Protein AF-A0A815EN61-F1 (afdb_monomer_lite)

Organism: NCBI:txid392033

Foldseek 3Di:
DDDPDDDDPVVVVVVVVVVVVVVVVVVVVVVVVVVVVVVVVVVVVVVVVVVVVVVPPPPPPDPVNVVVVVVLVCLLCVDCPDPLVVLVVLLVVLVVVLVVLVVVLVVLVVQLVVCVVVVPVVSNVVSVVVNVVSVVVNVVSVVSNVVSVVVSVVSSVVSSVVVVVVVVVVVVVVVVVVD

Sequence (179 aa):
MAGMSKLPAVYRHGFMLASSMALSYWVTVKWLRERSKQLLAKDINSSIKSHLTKQDQNVAVDKKFFRKLIVLLKILIPRVFCGESLFLVLVAISLVARTYADVWMIHTTTSVESAIIGRSSILFKECLGRFAYAMPLLAFVNNALKYT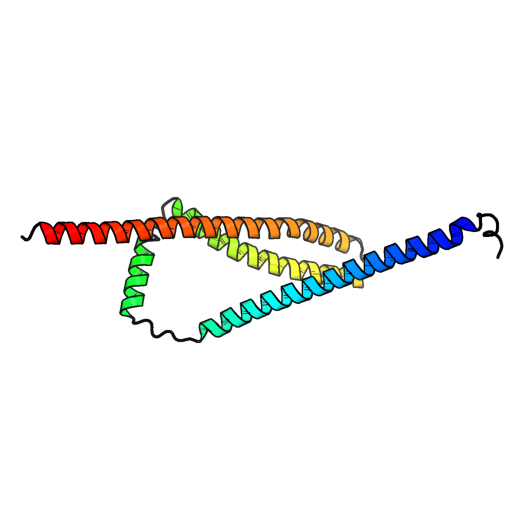VDELKLRFRKRLSLHLYDQYLKYERTADGSA

Radius of gyration: 29.69 Å; chains: 1; bounding box: 72×49×89 Å

Secondary structure (DSSP, 8-state):
--S---S-TTHHHHHHHHHHHHHHHHHHHHHHHHHHHHHHHHHHHHHHHHHHHHTT------HHHHHHHHHHHHHHS--TTSTHHHHHHHHHHHHHHHHHHHHHHHHHHHHHHHHHHTT-HHHHHHHHHHHHHHHHHHHHHHHHHHHHHHHHHHHHHHHHHHHHHHHHHHHHHHHTT--

InterPro domains:
  IPR011527 ABC transporter type 1, transmembrane domain [PF06472] (72-170)
  IPR050835 ATP-binding cassette sub-family D [PTHR11384] (34-170)

Structure (mmCIF, N/CA/C/O backbone):
data_AF-A0A815EN61-F1
#
_entry.id   AF-A0A815EN61-F1
#
loop_
_atom_site.group_PDB
_atom_site.id
_atom_site.type_symbol
_atom_site.label_atom_id
_atom_site.label_alt_id
_atom_site.label_comp_id
_atom_site.label_asym_id
_atom_site.label_entity_id
_atom_site.label_seq_id
_atom_site.pdbx_PDB_ins_code
_atom_site.Cartn_x
_atom_site.Cartn_y
_atom_site.Cartn_z
_atom_site.occupancy
_atom_site.B_iso_or_equiv
_atom_site.auth_seq_id
_atom_site.auth_comp_id
_atom_site.auth_asym_id
_atom_site.auth_atom_id
_atom_site.pdbx_PDB_model_num
ATOM 1 N N . MET A 1 1 ? 41.171 18.540 -44.893 1.00 45.03 1 MET A N 1
ATOM 2 C CA . MET A 1 1 ? 41.325 19.792 -44.120 1.00 45.03 1 MET A CA 1
ATOM 3 C C . MET A 1 1 ? 41.015 20.985 -45.021 1.00 45.03 1 MET A C 1
ATOM 5 O O . MET A 1 1 ? 41.930 21.536 -45.605 1.00 45.03 1 MET A O 1
ATOM 9 N N . ALA A 1 2 ? 39.747 21.354 -45.200 1.00 48.19 2 ALA A N 1
ATOM 10 C CA . ALA A 1 2 ? 39.353 22.621 -45.828 1.00 48.19 2 ALA A CA 1
ATOM 11 C C . ALA A 1 2 ? 37.837 22.762 -45.662 1.00 48.19 2 ALA A C 1
ATOM 13 O O . ALA A 1 2 ? 37.097 21.930 -46.172 1.00 48.19 2 ALA A O 1
ATOM 14 N N . GLY A 1 3 ? 37.376 23.752 -44.899 1.00 44.44 3 GLY A N 1
ATOM 15 C CA . GLY A 1 3 ? 35.937 24.008 -44.755 1.00 44.44 3 GLY A CA 1
ATOM 16 C C . GLY A 1 3 ? 35.512 24.736 -43.480 1.00 44.44 3 GLY A C 1
ATOM 17 O O . GLY A 1 3 ? 34.403 25.247 -43.428 1.00 44.44 3 GLY A O 1
ATOM 18 N N . MET A 1 4 ? 36.377 24.851 -42.466 1.00 50.03 4 MET A N 1
ATOM 19 C CA . MET A 1 4 ? 36.073 25.559 -41.206 1.00 50.03 4 MET A CA 1
ATOM 20 C C . MET A 1 4 ? 36.882 26.856 -41.055 1.00 50.03 4 MET A C 1
ATOM 22 O O . MET A 1 4 ? 37.478 27.096 -40.011 1.00 50.03 4 MET A O 1
ATOM 26 N N . SER A 1 5 ? 36.952 27.693 -42.094 1.00 48.28 5 SER A N 1
ATOM 27 C CA . SER A 1 5 ? 37.710 28.959 -42.038 1.00 48.28 5 SER A CA 1
ATOM 28 C C . SER A 1 5 ? 36.877 30.227 -42.232 1.00 48.28 5 SER A C 1
ATOM 30 O O . SER A 1 5 ? 3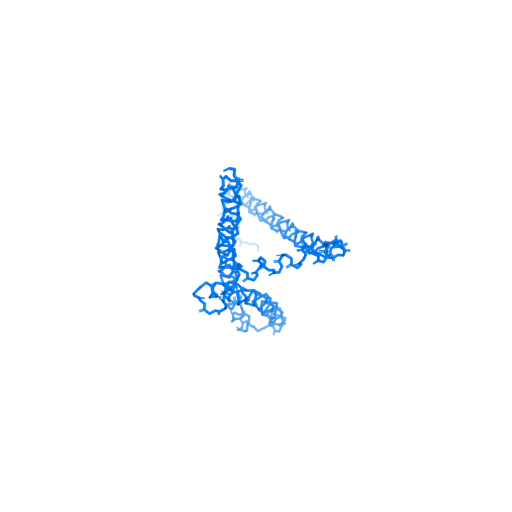7.446 31.313 -42.297 1.00 48.28 5 SER A O 1
ATOM 32 N N . LYS A 1 6 ? 35.541 30.143 -42.260 1.00 52.28 6 LYS A N 1
ATOM 33 C CA . LYS A 1 6 ? 34.682 31.340 -42.303 1.00 52.28 6 LYS A CA 1
ATOM 34 C C . LYS A 1 6 ? 33.509 31.259 -41.335 1.00 52.28 6 LYS A C 1
ATOM 36 O O . LYS A 1 6 ? 32.363 31.181 -41.750 1.00 52.28 6 LYS A O 1
ATOM 41 N N . LEU A 1 7 ? 33.809 31.308 -40.041 1.00 56.31 7 LEU A N 1
ATOM 42 C CA . LEU A 1 7 ? 32.847 31.659 -38.993 1.00 56.31 7 LEU A CA 1
ATOM 43 C C . LEU A 1 7 ? 33.545 32.631 -38.021 1.00 56.31 7 LEU A C 1
ATOM 45 O O . LEU A 1 7 ? 34.699 32.385 -37.660 1.00 56.31 7 LEU A O 1
ATOM 49 N N . PRO A 1 8 ? 32.900 33.752 -37.644 1.00 48.62 8 PRO A N 1
ATOM 50 C CA . PRO A 1 8 ? 33.525 34.821 -36.868 1.00 48.62 8 PRO A CA 1
ATOM 51 C C . PRO A 1 8 ? 34.037 34.303 -35.517 1.00 48.62 8 PRO A C 1
ATOM 53 O O . PRO A 1 8 ? 33.358 33.533 -34.834 1.00 48.62 8 PRO A O 1
ATOM 56 N N . ALA A 1 9 ? 35.232 34.757 -35.118 1.00 54.62 9 ALA A N 1
ATOM 57 C CA . ALA A 1 9 ? 35.972 34.304 -33.930 1.00 54.62 9 ALA A CA 1
ATOM 58 C C . ALA A 1 9 ? 35.182 34.385 -32.604 1.00 54.62 9 ALA A C 1
ATOM 60 O O . ALA A 1 9 ? 35.518 33.705 -31.637 1.00 54.62 9 ALA A O 1
ATOM 61 N N . VAL A 1 10 ? 34.091 35.150 -32.582 1.00 53.22 10 VAL A N 1
ATOM 62 C CA . VAL A 1 10 ? 33.192 35.343 -31.437 1.00 53.22 10 VAL A CA 1
ATOM 63 C C . VAL A 1 10 ? 32.378 34.077 -31.098 1.00 53.22 10 VAL A C 1
ATOM 65 O O . VAL A 1 10 ? 32.085 33.834 -29.929 1.00 53.22 10 VAL A O 1
ATOM 68 N N . TYR A 1 11 ? 32.074 33.201 -32.067 1.00 54.12 11 TYR A N 1
ATOM 69 C CA . TYR A 1 11 ? 31.228 32.010 -31.835 1.00 54.12 11 TYR A CA 1
ATOM 70 C C . TYR A 1 11 ? 31.997 30.777 -31.311 1.00 54.12 11 TYR A C 1
ATOM 72 O O . TYR A 1 11 ? 31.395 29.830 -30.801 1.00 54.12 11 TYR A O 1
ATOM 80 N N . ARG A 1 12 ? 33.339 30.785 -31.382 1.00 51.38 12 ARG A N 1
ATOM 81 C CA . ARG A 1 12 ? 34.198 29.677 -30.909 1.00 51.38 12 ARG A CA 1
ATOM 82 C C . ARG A 1 12 ? 34.185 29.518 -29.384 1.00 51.38 12 ARG A C 1
ATOM 84 O O . ARG A 1 12 ? 34.190 28.392 -28.899 1.00 51.38 12 ARG A O 1
ATOM 91 N N . HIS A 1 13 ? 34.113 30.620 -28.636 1.00 49.31 13 HIS A N 1
ATOM 92 C CA . HIS A 1 13 ? 33.991 30.584 -27.173 1.00 49.31 13 HIS A CA 1
ATOM 93 C C . HIS A 1 13 ? 32.542 30.347 -26.710 1.00 49.31 13 HIS A C 1
ATOM 95 O O . HIS A 1 13 ? 32.329 29.686 -25.696 1.00 49.31 13 HIS A O 1
ATOM 101 N N . GLY A 1 14 ? 31.546 30.796 -27.486 1.00 54.84 14 GLY A N 1
ATOM 102 C CA . GLY A 1 14 ? 30.124 30.548 -27.211 1.00 54.84 14 GLY A CA 1
ATOM 103 C C . GLY A 1 14 ? 29.735 29.067 -27.290 1.00 54.84 14 GLY A C 1
ATOM 104 O O . GLY A 1 14 ? 29.026 28.573 -26.416 1.00 54.84 14 GLY A O 1
ATOM 105 N N . PHE A 1 15 ? 30.264 28.324 -28.272 1.00 57.50 15 PHE A N 1
ATOM 106 C CA . PHE A 1 15 ? 30.034 26.877 -28.393 1.00 57.50 15 PHE A CA 1
ATOM 107 C C . PHE A 1 15 ? 30.645 26.083 -27.221 1.00 57.50 15 PHE A C 1
ATOM 109 O O . PHE A 1 15 ? 30.017 25.166 -26.693 1.00 57.50 15 PHE A O 1
ATOM 116 N N . MET A 1 16 ? 31.837 26.477 -26.754 1.00 59.34 16 MET A N 1
ATOM 117 C CA . MET A 1 16 ? 32.485 25.854 -25.592 1.00 59.34 16 MET A CA 1
ATOM 118 C C . MET A 1 16 ? 31.704 26.101 -24.295 1.00 59.34 16 MET A C 1
ATOM 120 O O . MET A 1 16 ? 31.486 25.164 -23.526 1.00 59.34 16 MET A O 1
ATOM 124 N N . LEU A 1 17 ? 31.204 27.320 -24.079 1.00 63.22 17 LEU A N 1
ATOM 125 C CA . LEU A 1 17 ? 30.386 27.649 -22.907 1.00 63.22 17 LEU A CA 1
ATOM 126 C C . LEU A 1 17 ? 29.036 26.916 -22.923 1.00 63.22 17 LEU A C 1
ATOM 128 O O . LEU A 1 17 ? 28.674 26.293 -21.926 1.00 63.22 17 LEU A O 1
ATOM 132 N N . ALA A 1 18 ? 28.339 26.890 -24.062 1.00 68.25 18 ALA A N 1
ATOM 133 C CA . ALA A 1 18 ? 27.068 26.175 -24.200 1.00 68.25 18 ALA A CA 1
ATOM 134 C C . ALA A 1 18 ? 27.219 24.654 -23.989 1.00 68.25 18 ALA A C 1
ATOM 136 O O . ALA A 1 18 ? 26.398 24.040 -23.305 1.00 68.25 18 ALA A O 1
ATOM 137 N N . SER A 1 19 ? 28.295 24.044 -24.503 1.00 70.25 19 SER A N 1
ATOM 138 C CA . SER A 1 19 ? 28.580 22.618 -24.272 1.00 70.25 19 SER A CA 1
ATOM 139 C C . SER A 1 19 ? 28.901 22.300 -22.803 1.00 70.25 19 SER A C 1
ATOM 141 O O . SER A 1 19 ? 28.465 21.273 -22.285 1.00 70.25 19 SER A O 1
ATOM 143 N N . SER A 1 20 ? 29.592 23.206 -22.103 1.00 73.25 20 SER A N 1
ATOM 144 C CA . SER A 1 20 ? 29.923 23.066 -20.680 1.00 73.25 20 SER A CA 1
ATOM 145 C C . SER A 1 20 ? 28.679 23.196 -19.793 1.00 73.25 20 SER A C 1
ATOM 147 O O . SER A 1 20 ? 28.485 22.418 -18.854 1.00 73.25 20 SER A O 1
ATOM 149 N N . MET A 1 21 ? 27.769 24.113 -20.133 1.00 76.12 21 MET A N 1
ATOM 150 C CA . MET A 1 21 ? 26.468 24.250 -19.467 1.00 76.12 21 MET A CA 1
ATOM 151 C C . MET A 1 21 ? 25.580 23.017 -19.688 1.00 76.12 21 MET A C 1
ATOM 153 O O . MET A 1 21 ? 24.951 22.538 -18.749 1.00 76.12 21 MET A O 1
ATOM 157 N N . ALA A 1 22 ? 25.573 22.439 -20.892 1.00 80.94 22 ALA A N 1
ATOM 158 C CA . ALA A 1 22 ? 24.816 21.220 -21.176 1.00 80.94 22 ALA A CA 1
ATOM 159 C C . ALA A 1 22 ? 25.380 19.990 -20.444 1.00 80.94 22 ALA A C 1
ATOM 161 O O . ALA A 1 22 ? 24.614 19.194 -19.902 1.00 80.94 22 ALA A O 1
ATOM 162 N N . LEU A 1 23 ? 26.709 19.843 -20.380 1.00 79.25 23 LEU A N 1
ATOM 163 C CA . LEU A 1 23 ? 27.358 18.745 -19.660 1.00 79.25 23 LEU A CA 1
ATOM 164 C C . LEU A 1 23 ? 27.211 18.886 -18.146 1.00 79.25 23 LEU A C 1
ATOM 166 O O . LEU A 1 23 ? 26.915 17.898 -17.485 1.00 79.25 23 LEU A O 1
ATOM 170 N N . SER A 1 24 ? 27.352 20.087 -17.585 1.00 77.38 24 SER A N 1
ATOM 171 C CA . SER A 1 24 ? 27.115 20.316 -16.152 1.00 77.38 24 SER A CA 1
ATOM 172 C C . SER A 1 24 ? 25.644 20.123 -15.782 1.00 77.38 24 SER A C 1
ATOM 174 O O . SER A 1 24 ? 25.354 19.493 -14.766 1.00 77.38 24 SER A O 1
ATOM 176 N N . TYR A 1 25 ? 24.704 20.549 -16.629 1.00 82.19 25 TYR A N 1
ATOM 177 C CA . TYR A 1 25 ? 23.284 20.239 -16.460 1.00 82.19 25 TYR A CA 1
ATOM 178 C C . TYR A 1 25 ? 23.018 18.727 -16.546 1.00 82.19 25 TYR A C 1
ATOM 180 O O . TYR A 1 25 ? 22.343 18.163 -15.690 1.00 82.19 25 TYR A O 1
ATOM 188 N N . TRP A 1 26 ? 23.610 18.027 -17.517 1.00 84.12 26 TRP A N 1
ATOM 189 C CA . TRP A 1 26 ? 23.459 16.578 -17.654 1.00 84.12 26 TRP A CA 1
ATOM 190 C C . TRP A 1 26 ? 24.079 15.814 -16.480 1.00 84.12 26 TRP A C 1
ATOM 192 O O . TRP A 1 26 ? 23.450 14.905 -15.948 1.00 84.12 26 TRP A O 1
ATOM 202 N N . VAL A 1 27 ? 25.273 16.204 -16.025 1.00 83.25 27 VAL A N 1
ATOM 203 C CA . VAL A 1 27 ? 25.970 15.601 -14.878 1.00 83.25 27 VAL A CA 1
ATOM 204 C C . VAL A 1 27 ? 25.214 15.861 -13.582 1.00 83.25 27 VAL A C 1
ATOM 206 O O . VAL A 1 27 ? 25.020 14.926 -12.812 1.00 83.25 27 VAL A O 1
ATOM 209 N N . THR A 1 28 ? 24.737 17.085 -13.345 1.00 78.81 28 THR A N 1
ATOM 210 C CA . THR A 1 28 ? 23.952 17.399 -12.141 1.00 78.81 28 THR A CA 1
ATOM 211 C C . THR A 1 28 ? 22.629 16.641 -12.143 1.00 78.81 28 THR A C 1
ATOM 213 O O . THR A 1 28 ? 22.324 15.967 -11.164 1.00 78.81 28 THR A O 1
ATOM 216 N N . VAL A 1 29 ? 21.888 16.624 -13.255 1.00 81.38 29 VAL A N 1
ATOM 217 C CA . VAL A 1 29 ? 20.635 15.857 -13.377 1.00 81.38 29 VAL A CA 1
ATOM 218 C C . VAL A 1 29 ? 20.873 14.350 -13.247 1.00 81.38 29 VAL A C 1
ATOM 220 O O . VAL A 1 29 ? 20.082 13.659 -12.600 1.00 81.38 29 VAL A O 1
ATOM 223 N N . LYS A 1 30 ? 21.956 13.822 -13.826 1.00 81.44 30 LYS A N 1
ATOM 224 C CA . LYS A 1 30 ? 22.310 12.399 -13.745 1.00 81.44 30 LYS A CA 1
ATOM 225 C C . LYS A 1 30 ? 22.701 12.005 -12.321 1.00 81.44 30 LYS A C 1
ATOM 227 O O . LYS A 1 30 ? 22.148 11.049 -11.787 1.00 81.44 30 LYS A O 1
ATOM 232 N N . TRP A 1 31 ? 23.548 12.801 -11.672 1.00 77.12 31 TRP A N 1
ATOM 233 C CA . TRP A 1 31 ? 23.963 12.598 -10.285 1.00 77.12 31 TRP A CA 1
ATOM 234 C C . TRP A 1 31 ? 22.789 12.720 -9.303 1.00 77.12 31 TRP A C 1
ATOM 236 O O . TRP A 1 31 ? 22.651 11.884 -8.408 1.00 77.12 31 TRP A O 1
ATOM 246 N N . LEU A 1 32 ? 21.887 13.690 -9.503 1.00 79.25 32 LEU A N 1
ATOM 247 C CA . LEU A 1 32 ? 20.651 13.808 -8.722 1.00 79.25 32 LEU A CA 1
ATOM 248 C C . LEU A 1 32 ? 19.752 12.578 -8.904 1.00 79.25 32 LEU A C 1
ATOM 250 O O . LEU A 1 32 ? 19.233 12.051 -7.921 1.00 79.25 32 LEU A O 1
ATOM 254 N N . ARG A 1 33 ? 19.605 12.074 -10.134 1.00 76.62 33 ARG A N 1
ATOM 255 C CA . ARG A 1 33 ? 18.770 10.899 -10.427 1.00 76.62 33 ARG A CA 1
ATOM 256 C C . ARG A 1 33 ? 19.347 9.614 -9.824 1.00 76.62 33 ARG A C 1
ATOM 258 O O . ARG A 1 33 ? 18.590 8.826 -9.257 1.00 76.62 33 ARG A O 1
ATOM 265 N N . GLU A 1 34 ? 20.664 9.416 -9.903 1.00 76.56 34 GLU A N 1
ATOM 266 C CA . GLU A 1 34 ? 21.366 8.298 -9.253 1.00 76.56 34 GLU A CA 1
ATOM 267 C C . GLU A 1 34 ? 21.188 8.352 -7.727 1.00 76.56 34 GLU A C 1
ATOM 269 O O . GLU A 1 34 ? 20.858 7.345 -7.096 1.00 76.56 34 GLU A O 1
ATOM 274 N N . ARG A 1 35 ? 21.330 9.543 -7.131 1.00 75.31 35 ARG A N 1
ATOM 275 C CA . ARG A 1 35 ? 21.183 9.748 -5.686 1.00 75.31 35 ARG A CA 1
ATOM 276 C C . ARG A 1 35 ? 19.747 9.505 -5.213 1.00 75.31 35 ARG A C 1
ATOM 278 O O . ARG A 1 35 ? 19.560 8.837 -4.199 1.00 75.31 35 ARG A O 1
ATOM 285 N N . SER A 1 36 ? 18.735 9.948 -5.963 1.00 74.00 36 SER A N 1
ATOM 286 C CA . SER A 1 36 ? 17.324 9.659 -5.662 1.00 74.00 36 SER A CA 1
ATOM 287 C C . SER A 1 36 ? 17.001 8.166 -5.724 1.00 74.00 36 SER A C 1
ATOM 289 O O . SER A 1 36 ? 16.284 7.676 -4.855 1.00 74.00 36 SER A O 1
ATOM 291 N N . LYS A 1 37 ? 17.552 7.419 -6.693 1.00 77.44 37 LYS A N 1
ATOM 292 C CA . LYS A 1 37 ? 17.369 5.957 -6.767 1.00 77.44 37 LYS A CA 1
ATOM 293 C C . LYS A 1 37 ? 17.967 5.243 -5.558 1.00 77.44 37 LYS A C 1
ATOM 295 O O . LYS A 1 37 ? 17.333 4.344 -5.013 1.00 77.44 37 LYS A O 1
ATOM 300 N N . GLN A 1 38 ? 19.154 5.659 -5.116 1.00 79.12 38 GLN A N 1
ATOM 301 C CA . GLN A 1 38 ? 19.780 5.088 -3.922 1.00 79.12 38 GLN A CA 1
ATOM 302 C C . GLN A 1 38 ? 18.983 5.394 -2.649 1.00 79.12 38 GLN A C 1
ATOM 304 O O . GLN A 1 38 ? 18.847 4.518 -1.800 1.00 79.12 38 GLN A O 1
ATOM 309 N N . LEU A 1 39 ? 18.417 6.599 -2.531 1.00 79.25 39 LEU A N 1
ATOM 310 C CA . LEU A 1 39 ? 17.556 6.972 -1.405 1.00 79.25 39 LEU A CA 1
ATOM 311 C C . LEU A 1 39 ? 16.255 6.156 -1.390 1.00 79.25 39 LEU A C 1
ATOM 313 O O . LEU A 1 39 ? 15.924 5.582 -0.358 1.00 79.25 39 LEU A O 1
ATOM 317 N N . LEU A 1 40 ? 15.589 6.004 -2.540 1.00 78.81 40 LEU A N 1
ATOM 318 C CA . LEU A 1 40 ? 14.392 5.165 -2.686 1.00 78.81 40 LEU A CA 1
ATOM 319 C C . LEU A 1 40 ? 14.671 3.696 -2.343 1.00 78.81 40 LEU A C 1
ATOM 321 O O . LEU A 1 40 ? 13.911 3.074 -1.606 1.00 78.81 40 LEU A O 1
ATOM 325 N N . ALA A 1 41 ? 15.781 3.144 -2.839 1.00 80.31 41 ALA A N 1
ATOM 326 C CA . ALA A 1 41 ? 16.185 1.777 -2.524 1.00 80.31 41 ALA A CA 1
ATOM 327 C C . ALA A 1 41 ? 16.498 1.606 -1.030 1.00 80.31 41 ALA A C 1
ATOM 329 O O . ALA A 1 41 ? 16.135 0.591 -0.440 1.00 80.31 41 ALA A O 1
ATOM 330 N N . LYS A 1 42 ? 17.132 2.602 -0.400 1.00 82.56 42 LYS A N 1
ATOM 331 C CA . LYS A 1 42 ? 17.466 2.584 1.029 1.00 82.56 42 LYS A CA 1
ATOM 332 C C . LYS A 1 42 ? 16.224 2.701 1.916 1.00 82.56 42 LYS A C 1
ATOM 334 O O . LYS A 1 42 ? 16.175 2.005 2.925 1.00 82.56 42 LYS A O 1
ATOM 339 N N . ASP A 1 43 ? 15.227 3.493 1.522 1.00 81.12 43 ASP A N 1
ATOM 340 C CA . ASP A 1 43 ? 13.929 3.592 2.207 1.00 81.12 43 ASP A CA 1
ATOM 341 C C . ASP A 1 43 ? 13.096 2.315 2.074 1.00 81.12 43 ASP A C 1
ATOM 343 O O . ASP A 1 43 ? 12.499 1.854 3.046 1.00 81.12 43 ASP A O 1
ATOM 347 N N . ILE A 1 44 ? 13.088 1.689 0.895 1.00 80.19 44 ILE A N 1
ATOM 348 C CA . ILE A 1 44 ? 12.425 0.392 0.708 1.00 80.19 44 ILE A CA 1
ATOM 349 C C . ILE A 1 44 ? 13.097 -0.668 1.589 1.00 80.19 44 ILE A C 1
ATOM 351 O O . ILE A 1 44 ? 12.416 -1.403 2.299 1.00 80.19 44 ILE A O 1
ATOM 355 N N . ASN A 1 45 ? 14.430 -0.721 1.601 1.00 81.25 45 ASN A N 1
ATOM 356 C CA . ASN A 1 45 ? 15.178 -1.719 2.364 1.00 81.25 45 ASN A CA 1
ATOM 357 C C . ASN A 1 45 ? 15.084 -1.479 3.885 1.00 81.25 45 ASN A C 1
ATOM 359 O O . ASN A 1 45 ? 14.942 -2.427 4.655 1.00 81.25 45 ASN A O 1
ATOM 363 N N . SER A 1 46 ? 15.095 -0.219 4.336 1.00 81.62 46 SER A N 1
ATOM 364 C CA . SER A 1 46 ? 14.901 0.133 5.748 1.00 81.62 46 SER A CA 1
ATOM 365 C C . SER A 1 46 ? 13.476 -0.169 6.215 1.00 81.62 46 SER A C 1
ATOM 367 O O . SER A 1 46 ? 13.303 -0.717 7.304 1.00 81.62 46 SER A O 1
ATOM 369 N N . SER A 1 47 ? 12.473 0.098 5.374 1.00 78.38 47 SER A N 1
ATOM 370 C CA . SER A 1 47 ? 11.078 -0.245 5.637 1.00 78.38 47 SER A CA 1
ATOM 371 C C . SER A 1 47 ? 10.904 -1.761 5.737 1.00 78.38 47 SER A C 1
ATOM 373 O O . SER A 1 47 ? 10.465 -2.246 6.779 1.00 78.38 47 SER A O 1
ATOM 375 N N . ILE A 1 48 ? 11.365 -2.530 4.742 1.00 78.44 48 ILE A N 1
ATOM 376 C CA . ILE A 1 48 ? 11.333 -4.003 4.765 1.00 78.44 48 ILE A CA 1
ATOM 377 C C . ILE A 1 48 ? 12.045 -4.544 6.009 1.00 78.44 48 ILE A C 1
ATOM 379 O O . ILE A 1 48 ? 11.474 -5.358 6.733 1.00 78.44 48 ILE A O 1
ATOM 383 N N . LYS A 1 49 ? 13.248 -4.050 6.325 1.00 78.50 49 LYS A N 1
ATOM 384 C CA . LYS A 1 49 ? 13.988 -4.464 7.524 1.00 78.50 49 LYS A CA 1
ATOM 385 C C . LYS A 1 49 ? 13.218 -4.138 8.803 1.00 78.50 49 LYS A C 1
ATOM 387 O O . LYS A 1 49 ? 13.171 -4.975 9.692 1.00 78.50 49 LYS A O 1
ATOM 392 N N . SER A 1 50 ? 12.578 -2.971 8.886 1.00 70.56 50 SER A N 1
ATOM 393 C CA . SER A 1 50 ? 11.759 -2.580 10.042 1.00 70.56 50 SER A CA 1
ATOM 394 C C . SER A 1 50 ? 10.480 -3.412 10.190 1.00 70.56 50 SER A C 1
ATOM 396 O O . SER A 1 50 ? 10.015 -3.630 11.307 1.00 70.56 50 SER A O 1
ATOM 398 N N . HIS A 1 51 ? 9.921 -3.895 9.078 1.00 65.94 51 HIS A N 1
ATOM 399 C CA . HIS A 1 51 ? 8.778 -4.802 9.067 1.00 65.94 51 HIS A CA 1
ATOM 400 C C . HIS A 1 51 ? 9.181 -6.214 9.509 1.00 65.94 51 HIS A C 1
ATOM 402 O O . HIS A 1 51 ? 8.484 -6.806 10.329 1.00 65.94 51 HIS A O 1
ATOM 408 N N . LEU A 1 52 ? 10.330 -6.712 9.044 1.00 69.75 52 LEU A N 1
ATOM 409 C CA . LEU A 1 52 ? 10.867 -8.018 9.434 1.00 69.75 52 LEU A CA 1
ATOM 410 C C . LEU A 1 52 ? 11.320 -8.041 10.903 1.00 69.75 52 LEU A C 1
ATOM 412 O O . LEU A 1 52 ? 11.050 -9.006 11.607 1.00 69.75 52 LEU A O 1
ATOM 416 N N . THR A 1 53 ? 11.933 -6.966 11.412 1.00 59.44 53 THR A N 1
ATOM 417 C CA . THR A 1 53 ? 12.371 -6.901 12.820 1.00 59.44 53 THR A CA 1
ATOM 418 C C . THR A 1 53 ? 11.231 -6.655 13.809 1.00 59.44 53 THR A C 1
ATOM 420 O O . THR A 1 53 ? 11.345 -7.038 14.970 1.00 59.44 53 THR A O 1
ATOM 423 N N . LYS A 1 54 ? 10.117 -6.044 13.382 1.00 56.78 54 LYS A N 1
ATOM 424 C CA . LYS A 1 54 ? 8.915 -5.889 14.223 1.00 56.78 54 LYS A CA 1
ATOM 425 C C . LYS A 1 54 ? 8.088 -7.167 14.348 1.00 56.78 54 LYS A C 1
ATOM 427 O O . LYS A 1 54 ? 7.285 -7.255 15.272 1.00 56.78 54 LYS A O 1
ATOM 432 N N . GLN A 1 55 ? 8.265 -8.134 13.450 1.00 57.16 55 GLN A N 1
ATOM 433 C CA . GLN A 1 55 ? 7.493 -9.378 13.463 1.00 57.16 55 GLN A CA 1
ATOM 434 C C . GLN A 1 55 ? 7.970 -10.370 14.544 1.00 57.16 55 GLN A C 1
ATOM 436 O O . GLN A 1 55 ? 7.193 -11.230 14.945 1.00 57.16 55 GLN A O 1
ATOM 441 N N . ASP A 1 56 ? 9.190 -10.201 15.073 1.00 51.00 56 ASP A N 1
ATOM 442 C CA . ASP A 1 56 ? 9.793 -11.090 16.085 1.00 51.00 56 ASP A CA 1
ATOM 443 C C . ASP A 1 56 ? 9.674 -10.599 17.536 1.00 51.00 56 ASP A C 1
ATOM 445 O O . ASP A 1 56 ? 10.139 -11.252 18.474 1.00 51.00 56 ASP A O 1
ATOM 449 N N . GLN A 1 57 ? 9.009 -9.467 17.773 1.00 48.91 57 GLN A N 1
ATOM 450 C CA . GLN A 1 57 ? 8.545 -9.176 19.123 1.00 48.91 57 GLN A CA 1
ATOM 451 C C . GLN A 1 57 ? 7.248 -9.942 19.337 1.00 48.91 57 GLN A C 1
ATOM 453 O O . GLN A 1 57 ? 6.167 -9.479 18.978 1.00 48.91 57 GLN A O 1
ATOM 458 N N . ASN A 1 58 ? 7.373 -11.124 19.943 1.00 49.25 58 ASN A N 1
ATOM 459 C CA . ASN A 1 58 ? 6.287 -11.778 20.660 1.00 49.25 58 ASN A CA 1
ATOM 460 C C . ASN A 1 58 ? 5.797 -10.817 21.749 1.00 49.25 58 ASN A C 1
ATOM 462 O O . ASN A 1 58 ? 6.196 -10.883 22.911 1.00 49.25 58 ASN A O 1
ATOM 466 N N . VAL A 1 59 ? 4.953 -9.872 21.344 1.00 52.62 59 VAL A N 1
ATOM 467 C CA . VAL A 1 59 ? 4.168 -9.056 22.246 1.00 52.62 59 VAL A CA 1
ATOM 468 C C . VAL A 1 59 ? 3.323 -10.059 23.010 1.00 52.62 59 VAL A C 1
ATOM 470 O O . VAL A 1 59 ? 2.460 -10.720 22.433 1.00 52.62 59 VAL A O 1
ATOM 473 N N . ALA A 1 60 ? 3.590 -10.196 24.305 1.00 55.28 60 ALA A N 1
ATOM 474 C CA . ALA A 1 60 ? 2.716 -10.874 25.245 1.00 55.28 60 ALA A CA 1
ATOM 475 C C . ALA A 1 60 ? 1.412 -10.063 25.377 1.00 55.28 60 ALA A C 1
ATOM 477 O O . ALA A 1 60 ? 1.104 -9.484 26.413 1.00 55.28 60 ALA A O 1
ATOM 478 N N . VAL A 1 61 ? 0.651 -9.958 24.286 1.00 55.44 61 VAL A N 1
ATOM 479 C CA . VAL A 1 61 ? -0.732 -9.514 24.315 1.00 55.44 61 VAL A CA 1
ATOM 480 C C . VAL A 1 61 ? -1.520 -10.670 24.898 1.00 55.44 61 VAL A C 1
ATOM 482 O O . VAL A 1 61 ? -1.643 -11.737 24.298 1.00 55.44 61 VAL A O 1
ATOM 485 N N . ASP A 1 62 ? -2.019 -10.449 26.107 1.00 74.31 62 ASP A N 1
ATOM 486 C CA . ASP A 1 62 ? -2.865 -11.378 26.836 1.00 74.31 62 ASP A CA 1
ATOM 487 C C . ASP A 1 62 ? -3.950 -11.946 25.901 1.00 74.31 62 ASP A C 1
ATOM 489 O O . ASP A 1 62 ? -4.618 -11.200 25.172 1.00 74.31 62 ASP A O 1
ATOM 493 N N . LYS A 1 63 ? -4.160 -13.270 25.906 1.00 75.19 63 LYS A N 1
ATOM 494 C CA . LYS A 1 63 ? -5.212 -13.920 25.097 1.00 75.19 63 LYS A CA 1
ATOM 495 C C . LYS A 1 63 ? -6.577 -13.253 25.304 1.00 75.19 63 LYS A C 1
ATOM 497 O O . LYS A 1 63 ? -7.405 -13.256 24.389 1.00 75.19 63 LYS A O 1
ATOM 502 N N . LYS A 1 64 ? -6.818 -12.650 26.476 1.00 79.94 64 LYS A N 1
ATOM 503 C CA . LYS A 1 64 ? -8.031 -11.873 26.769 1.00 79.94 64 LYS A CA 1
ATOM 504 C C . LYS A 1 64 ? -8.118 -10.586 25.944 1.00 79.94 64 LYS A C 1
ATOM 506 O O . LYS A 1 64 ? -9.195 -10.277 25.437 1.00 79.94 64 LYS A O 1
ATOM 511 N N . PHE A 1 65 ? -7.012 -9.863 25.771 1.00 78.19 65 PHE A N 1
ATOM 512 C CA . PHE A 1 65 ? -6.951 -8.682 24.907 1.00 78.19 65 PHE A CA 1
ATOM 513 C C . PHE A 1 65 ? -7.189 -9.066 23.445 1.00 78.19 65 PHE A C 1
ATOM 515 O O . PHE A 1 65 ? -8.039 -8.468 22.788 1.00 78.19 65 PHE A O 1
ATOM 522 N N . PHE A 1 66 ? -6.536 -10.129 22.963 1.00 81.19 66 PHE A N 1
ATOM 523 C CA . PHE A 1 66 ? -6.711 -10.591 21.583 1.00 81.19 66 PHE A CA 1
ATOM 524 C C . PHE A 1 66 ? -8.145 -11.070 21.308 1.00 81.19 66 PHE A C 1
ATOM 526 O O . PHE A 1 66 ? -8.722 -10.757 20.268 1.00 81.19 66 PHE A O 1
ATOM 533 N N . ARG A 1 67 ? -8.781 -11.755 22.270 1.00 82.44 67 ARG A N 1
ATOM 534 C CA . ARG A 1 67 ? -10.194 -12.151 22.168 1.00 82.44 67 ARG A CA 1
ATOM 535 C C . ARG A 1 67 ? -11.126 -10.936 22.099 1.00 82.44 67 ARG A C 1
ATOM 537 O O . ARG A 1 67 ? -12.027 -10.928 21.264 1.00 82.44 67 ARG A O 1
ATOM 544 N N . LYS A 1 68 ? -10.895 -9.901 22.916 1.00 80.81 68 LYS A N 1
ATOM 545 C CA . LYS A 1 68 ? -11.644 -8.632 22.838 1.00 80.81 68 LYS A CA 1
ATOM 546 C C . LYS A 1 68 ? -11.423 -7.930 21.494 1.00 80.81 68 LYS A C 1
ATOM 548 O O . LYS A 1 68 ? -12.388 -7.450 20.908 1.00 80.81 68 LYS A O 1
ATOM 553 N N . LEU A 1 69 ? -10.192 -7.941 20.976 1.00 82.06 69 LEU A N 1
ATOM 554 C CA . LEU A 1 69 ? -9.843 -7.375 19.672 1.00 82.06 69 LEU A CA 1
ATOM 555 C C . LEU A 1 69 ? -10.578 -8.087 18.529 1.00 82.06 69 LEU A C 1
ATOM 557 O O . LEU A 1 69 ? -11.131 -7.418 17.667 1.00 82.06 69 LEU A O 1
ATOM 561 N N . ILE A 1 70 ? -10.642 -9.422 18.542 1.00 79.94 70 ILE A N 1
ATOM 562 C CA . ILE A 1 70 ? -11.378 -10.211 17.538 1.00 79.94 70 ILE A CA 1
ATOM 563 C C . ILE A 1 70 ? -12.876 -9.898 17.578 1.00 79.94 70 ILE A C 1
ATOM 565 O O . ILE A 1 70 ? -13.503 -9.767 16.529 1.00 79.94 70 ILE A O 1
ATOM 569 N N . VAL A 1 71 ? -13.461 -9.765 18.771 1.00 79.50 71 VAL A N 1
ATOM 570 C CA . VAL A 1 71 ? -14.877 -9.394 18.915 1.00 79.50 71 VAL A CA 1
ATOM 571 C C . VAL A 1 71 ? -15.122 -7.985 18.371 1.00 79.50 71 VAL A C 1
ATOM 573 O O . VAL A 1 71 ? -16.049 -7.798 17.583 1.00 79.50 71 VAL A O 1
ATOM 576 N N . LEU A 1 72 ? -14.254 -7.022 18.698 1.00 77.31 72 LEU A N 1
ATOM 577 C CA . LEU A 1 72 ? -14.298 -5.667 18.136 1.00 77.31 72 LEU A CA 1
ATOM 578 C C . LEU A 1 72 ? -14.151 -5.676 16.609 1.00 77.31 72 LEU A C 1
ATOM 580 O O . LEU A 1 72 ? -14.927 -5.027 15.916 1.00 77.31 72 LEU A O 1
ATOM 584 N N . LEU A 1 73 ? -13.193 -6.441 16.080 1.00 76.69 73 LEU A N 1
ATOM 585 C CA . LEU A 1 73 ? -12.939 -6.577 14.646 1.00 76.69 73 LEU A CA 1
ATOM 586 C C . LEU A 1 73 ? -14.150 -7.182 13.924 1.00 76.69 73 LEU A C 1
ATOM 588 O O . LEU A 1 73 ? -14.506 -6.738 12.837 1.00 76.69 73 LEU A O 1
ATOM 592 N N . LYS A 1 74 ? -14.824 -8.156 14.545 1.00 73.75 74 LYS A N 1
ATOM 593 C CA . LYS A 1 74 ? -16.034 -8.797 14.015 1.00 73.75 74 LYS A CA 1
ATOM 594 C C . LYS A 1 74 ? -17.247 -7.861 14.022 1.00 73.75 74 LYS A C 1
ATOM 596 O O . LYS A 1 74 ? -18.032 -7.888 13.082 1.00 73.75 74 LYS A O 1
ATOM 601 N N . ILE A 1 75 ? -17.392 -7.019 15.045 1.00 68.69 75 ILE A N 1
ATOM 602 C CA . ILE A 1 75 ? -18.422 -5.962 15.089 1.00 68.69 75 ILE A CA 1
ATOM 603 C C . ILE A 1 75 ? -18.125 -4.877 14.046 1.00 68.69 75 ILE A C 1
ATOM 605 O O . ILE A 1 75 ? -19.038 -4.281 13.476 1.00 68.69 75 ILE A O 1
ATOM 609 N N . LEU A 1 76 ? -16.844 -4.637 13.778 1.00 66.38 76 LEU A N 1
ATOM 610 C CA . LEU A 1 76 ? -16.387 -3.620 12.849 1.00 66.38 76 LEU A CA 1
ATOM 611 C C . LEU A 1 76 ? -16.408 -4.059 11.375 1.00 66.38 76 LEU A C 1
ATOM 613 O O . LEU A 1 76 ? -16.559 -3.213 10.494 1.00 66.38 76 LEU A O 1
ATOM 617 N N . ILE A 1 77 ? -16.340 -5.361 11.101 1.00 66.50 77 ILE A N 1
ATOM 618 C CA . ILE A 1 77 ? -16.632 -5.961 9.793 1.00 66.50 77 ILE A CA 1
ATOM 619 C C . ILE A 1 77 ? -17.999 -6.666 9.909 1.00 66.50 77 ILE A C 1
ATOM 621 O O . ILE A 1 77 ? -18.060 -7.896 9.905 1.00 66.50 77 ILE A O 1
ATOM 625 N N . PRO A 1 78 ? -19.119 -5.931 10.072 1.00 58.06 78 PRO A N 1
ATOM 626 C CA . PRO A 1 78 ? -20.384 -6.525 10.497 1.00 58.06 78 PRO A CA 1
ATOM 627 C C . PRO A 1 78 ? -21.001 -7.500 9.486 1.00 58.06 78 PRO A C 1
ATOM 629 O O . PRO A 1 78 ? -21.880 -8.266 9.871 1.00 58.06 78 PRO A O 1
ATOM 632 N N . ARG A 1 79 ? -20.574 -7.523 8.213 1.00 54.62 79 ARG A N 1
ATOM 633 C CA . ARG A 1 79 ? -20.953 -8.564 7.238 1.00 54.62 79 ARG A CA 1
ATOM 634 C C . ARG A 1 79 ? -20.204 -8.393 5.919 1.00 54.62 79 ARG A C 1
ATOM 636 O O . ARG A 1 79 ? -20.210 -7.313 5.339 1.00 54.62 79 ARG A O 1
ATOM 643 N N . VAL A 1 80 ? -19.698 -9.496 5.375 1.00 53.72 80 VAL A N 1
ATOM 644 C CA . VAL A 1 80 ? -19.177 -9.627 3.996 1.00 53.72 80 VAL A CA 1
ATOM 645 C C . VAL A 1 80 ? -20.257 -9.480 2.896 1.00 53.72 80 VAL A C 1
ATOM 647 O O . VAL A 1 80 ? -19.987 -9.754 1.739 1.00 53.72 80 VAL A O 1
ATOM 650 N N . PHE A 1 81 ? -21.476 -9.042 3.243 1.00 51.00 81 PHE A N 1
ATOM 651 C CA . PHE A 1 81 ? -22.661 -8.982 2.368 1.00 51.00 81 PHE A CA 1
ATOM 652 C C . PHE A 1 81 ? -23.394 -7.620 2.397 1.00 51.00 81 PHE A C 1
ATOM 654 O O . PHE A 1 81 ? -24.581 -7.539 2.106 1.00 51.00 81 PHE A O 1
ATOM 661 N N . CYS A 1 82 ? -22.715 -6.533 2.772 1.00 61.12 82 CYS A N 1
ATOM 662 C CA . CYS A 1 82 ? -23.227 -5.161 2.616 1.00 61.12 82 CYS A CA 1
ATOM 663 C C . CYS A 1 82 ? -22.287 -4.375 1.688 1.00 61.12 82 CYS A C 1
ATOM 665 O O . CYS A 1 82 ? -21.124 -4.756 1.557 1.00 61.12 82 CYS A O 1
ATOM 667 N N . GLY A 1 83 ? -22.731 -3.273 1.073 1.00 63.91 83 GLY A N 1
ATOM 668 C CA . GLY A 1 83 ? -21.922 -2.463 0.138 1.00 63.91 83 GLY A CA 1
ATOM 669 C C . GLY A 1 83 ? -20.573 -1.968 0.695 1.00 63.91 83 GLY A C 1
ATOM 670 O O . GLY A 1 83 ? -19.675 -1.614 -0.060 1.00 63.91 83 GLY A O 1
ATOM 671 N N . GLU A 1 84 ? -20.383 -2.010 2.017 1.00 65.94 84 GLU A N 1
ATOM 672 C CA . GLU A 1 84 ? -19.102 -1.772 2.699 1.00 65.94 84 GLU A CA 1
ATOM 673 C C . GLU A 1 84 ? -18.045 -2.864 2.422 1.00 65.94 84 GLU A C 1
ATOM 675 O O . GLU A 1 84 ? -16.854 -2.565 2.370 1.00 65.94 84 GLU A O 1
ATOM 680 N N . SER A 1 85 ? -18.457 -4.113 2.190 1.00 70.56 85 SER A N 1
ATOM 681 C CA . SER A 1 85 ? -17.555 -5.230 1.860 1.00 70.56 85 SER A CA 1
ATOM 682 C C . SER A 1 85 ? -16.858 -5.055 0.507 1.00 70.56 85 SER A C 1
ATOM 684 O O . SER A 1 85 ? -15.725 -5.505 0.349 1.00 70.56 85 SER A O 1
ATOM 686 N N . LEU A 1 86 ? -17.472 -4.314 -0.424 1.00 76.62 86 LEU A N 1
ATOM 687 C CA . LEU A 1 86 ? -16.884 -3.978 -1.721 1.00 76.62 86 LEU A CA 1
ATOM 688 C C . LEU A 1 86 ? -15.557 -3.227 -1.555 1.00 76.62 86 LEU A C 1
ATOM 690 O O . LEU A 1 86 ? -14.595 -3.536 -2.247 1.00 76.62 86 LEU A O 1
ATOM 694 N N . PHE A 1 87 ? -15.472 -2.292 -0.601 1.00 77.38 87 PHE A N 1
ATOM 695 C CA . PHE A 1 87 ? -14.232 -1.565 -0.315 1.00 77.38 87 PHE A CA 1
ATOM 696 C C . PHE A 1 87 ? -13.139 -2.495 0.217 1.00 77.38 87 PHE A C 1
ATOM 698 O O . PHE A 1 87 ? -11.983 -2.367 -0.168 1.00 77.38 87 PHE A O 1
ATOM 705 N N . LEU A 1 88 ? -13.496 -3.471 1.055 1.00 79.69 88 LEU A N 1
ATOM 706 C CA . LEU A 1 88 ? -12.542 -4.445 1.592 1.00 79.69 88 LEU A CA 1
ATOM 707 C C . LEU A 1 88 ? -12.021 -5.383 0.491 1.00 79.69 88 LEU A C 1
ATOM 709 O O . LEU A 1 88 ? -10.822 -5.656 0.421 1.00 79.69 88 LEU A O 1
ATOM 713 N N . VAL A 1 89 ? -12.905 -5.805 -0.415 1.00 83.69 89 VAL A N 1
ATOM 714 C CA . VAL A 1 89 ? -12.543 -6.580 -1.609 1.00 83.69 89 VAL A CA 1
ATOM 715 C C . VAL A 1 89 ? -11.681 -5.750 -2.568 1.00 83.69 89 VAL A C 1
ATOM 717 O O . VAL A 1 89 ? -10.675 -6.252 -3.059 1.00 83.69 89 VAL A O 1
ATOM 720 N N . LEU A 1 90 ? -11.996 -4.467 -2.774 1.00 85.56 90 LEU A N 1
ATOM 721 C CA . LEU A 1 90 ? -11.181 -3.529 -3.556 1.00 85.56 90 LEU A CA 1
ATOM 722 C C . LEU A 1 90 ? -9.761 -3.394 -2.993 1.00 85.56 90 LEU A C 1
ATOM 724 O O . LEU A 1 90 ? -8.809 -3.412 -3.772 1.00 85.56 90 LEU A O 1
ATOM 728 N N . VAL A 1 91 ? -9.592 -3.327 -1.665 1.00 85.50 91 VAL A N 1
ATOM 729 C CA . VAL A 1 91 ? -8.253 -3.331 -1.042 1.00 85.50 91 VAL A CA 1
ATOM 730 C C . VAL A 1 91 ? -7.510 -4.623 -1.376 1.00 85.50 91 VAL A C 1
ATOM 732 O O . VAL A 1 91 ? -6.354 -4.564 -1.795 1.00 85.50 91 VAL A O 1
ATOM 735 N N . ALA A 1 92 ? -8.157 -5.781 -1.218 1.00 88.62 92 ALA A N 1
ATOM 736 C CA . ALA A 1 92 ? -7.535 -7.078 -1.483 1.00 88.62 92 ALA A CA 1
ATOM 737 C C . ALA A 1 92 ? -7.111 -7.218 -2.956 1.00 88.62 92 ALA A C 1
ATOM 739 O O . ALA A 1 92 ? -5.962 -7.558 -3.241 1.00 88.62 92 ALA A O 1
ATOM 740 N N . ILE A 1 93 ? -8.007 -6.877 -3.887 1.00 89.38 93 ILE A N 1
ATOM 741 C CA . ILE A 1 93 ? -7.729 -6.888 -5.329 1.00 89.38 93 ILE A CA 1
ATOM 742 C C . ILE A 1 93 ? -6.604 -5.906 -5.664 1.00 89.38 93 ILE A C 1
ATOM 744 O O . ILE A 1 93 ? -5.689 -6.259 -6.403 1.00 89.38 93 ILE A O 1
ATOM 748 N N . SER A 1 94 ? -6.623 -4.696 -5.099 1.00 86.62 94 SER A N 1
ATOM 749 C CA . SER A 1 94 ? -5.582 -3.694 -5.338 1.00 86.62 94 SER A CA 1
ATOM 750 C C . SER A 1 94 ? -4.207 -4.140 -4.833 1.00 86.62 94 SER A C 1
ATOM 752 O O . SER A 1 94 ? -3.199 -3.746 -5.422 1.00 86.62 94 SER A O 1
ATOM 754 N N . LEU A 1 95 ? -4.145 -4.947 -3.769 1.00 85.75 95 LEU A N 1
ATOM 755 C CA . LEU A 1 95 ? -2.896 -5.511 -3.256 1.00 85.75 95 LEU A CA 1
ATOM 756 C C . LEU A 1 95 ? -2.329 -6.565 -4.214 1.00 85.75 95 LEU A C 1
ATOM 758 O O . LEU A 1 95 ? -1.155 -6.498 -4.571 1.00 85.75 95 LEU A O 1
ATOM 762 N N . VAL A 1 96 ? -3.179 -7.482 -4.686 1.00 90.62 96 VAL A N 1
ATOM 763 C CA . VAL A 1 96 ? -2.790 -8.510 -5.666 1.00 90.62 96 VAL A CA 1
ATOM 764 C C . VAL A 1 96 ? -2.380 -7.871 -6.991 1.00 90.62 96 VAL A C 1
ATOM 766 O O . VAL A 1 96 ? -1.346 -8.230 -7.551 1.00 90.62 96 VAL A O 1
ATOM 769 N N . ALA A 1 97 ? -3.140 -6.882 -7.469 1.00 89.06 97 ALA A N 1
ATOM 770 C CA . ALA A 1 97 ? -2.829 -6.142 -8.688 1.00 89.06 97 ALA A CA 1
ATOM 771 C C . ALA A 1 97 ? -1.469 -5.438 -8.596 1.00 89.06 97 ALA A C 1
ATOM 773 O O . ALA A 1 97 ? -0.708 -5.456 -9.561 1.00 89.06 97 ALA A O 1
ATOM 774 N N . ARG A 1 98 ? -1.137 -4.864 -7.431 1.00 83.75 98 ARG A N 1
ATOM 775 C CA . ARG A 1 98 ? 0.167 -4.236 -7.192 1.00 83.75 98 ARG A CA 1
ATOM 776 C C . ARG A 1 98 ? 1.306 -5.248 -7.300 1.00 83.75 98 ARG A C 1
ATOM 778 O O . ARG A 1 98 ? 2.253 -5.005 -8.039 1.00 83.75 98 ARG A O 1
ATOM 785 N N . THR A 1 99 ? 1.179 -6.402 -6.647 1.00 91.00 99 THR A N 1
ATOM 786 C CA . THR A 1 99 ? 2.182 -7.475 -6.736 1.00 91.00 99 THR A CA 1
ATOM 787 C C . THR A 1 99 ? 2.306 -8.029 -8.157 1.00 91.00 99 THR A C 1
ATOM 789 O O . THR A 1 99 ? 3.415 -8.247 -8.638 1.00 91.00 99 THR A O 1
ATOM 792 N N . TYR A 1 100 ? 1.187 -8.216 -8.859 1.00 89.50 100 TYR A N 1
ATOM 793 C CA . TYR A 1 100 ? 1.188 -8.708 -10.235 1.00 89.50 100 TYR A CA 1
ATOM 794 C C . TYR A 1 100 ? 1.855 -7.721 -11.202 1.00 89.50 100 TYR A C 1
ATOM 796 O O . TYR A 1 100 ? 2.670 -8.130 -12.026 1.00 89.50 100 TYR A O 1
ATOM 804 N N . ALA A 1 101 ? 1.551 -6.425 -11.087 1.00 83.62 101 ALA A N 1
ATOM 805 C CA . ALA A 1 101 ? 2.138 -5.388 -11.932 1.00 83.62 101 ALA A CA 1
ATOM 806 C C . ALA A 1 101 ? 3.649 -5.232 -11.693 1.00 83.62 101 ALA A C 1
ATOM 808 O O . ALA A 1 101 ? 4.399 -5.097 -12.661 1.00 83.62 101 ALA A O 1
ATOM 809 N N . ASP A 1 102 ? 4.102 -5.324 -10.437 1.00 83.62 102 ASP A N 1
ATOM 810 C CA . ASP A 1 102 ? 5.529 -5.303 -10.097 1.00 83.62 102 ASP A CA 1
ATOM 811 C C . ASP A 1 102 ? 6.272 -6.511 -10.706 1.00 83.62 102 ASP A C 1
ATOM 813 O O . ASP A 1 102 ? 7.323 -6.343 -11.327 1.00 83.62 102 ASP A O 1
ATOM 817 N N . VAL A 1 103 ? 5.709 -7.725 -10.611 1.00 88.69 103 VAL A N 1
ATOM 818 C CA . VAL A 1 103 ? 6.305 -8.941 -11.207 1.00 88.69 103 VAL A CA 1
ATOM 819 C C . VAL A 1 103 ? 6.295 -8.881 -12.736 1.00 88.69 103 VAL A C 1
ATOM 821 O O . VAL A 1 103 ? 7.306 -9.158 -13.384 1.00 88.69 103 VAL A O 1
ATOM 824 N N . TRP A 1 104 ? 5.176 -8.473 -13.332 1.00 86.12 104 TRP A N 1
ATOM 825 C CA . TRP A 1 104 ? 5.046 -8.338 -14.782 1.00 86.12 104 TRP A CA 1
ATOM 826 C C . TRP A 1 104 ? 6.041 -7.313 -15.352 1.00 86.12 104 TRP A C 1
ATOM 828 O O . TRP A 1 104 ? 6.653 -7.559 -16.394 1.00 86.12 104 TRP A O 1
ATOM 838 N N . MET A 1 105 ? 6.276 -6.208 -14.632 1.00 82.62 105 MET A N 1
ATOM 839 C CA . MET A 1 105 ? 7.274 -5.196 -14.984 1.00 82.62 105 MET A CA 1
ATOM 840 C C . MET A 1 105 ? 8.699 -5.776 -15.030 1.00 82.62 105 MET A C 1
ATOM 842 O O . MET A 1 105 ? 9.471 -5.449 -15.937 1.00 82.62 105 MET A O 1
ATOM 846 N N . ILE A 1 106 ? 9.061 -6.647 -14.085 1.00 85.38 106 ILE A N 1
ATOM 847 C CA . ILE A 1 106 ? 10.387 -7.287 -14.063 1.00 85.38 106 ILE A CA 1
ATOM 848 C C . ILE A 1 106 ? 10.565 -8.169 -15.305 1.00 85.38 106 ILE A C 1
ATOM 850 O O . ILE A 1 106 ? 11.552 -8.022 -16.025 1.00 85.38 106 ILE A O 1
ATOM 854 N N . HIS A 1 107 ? 9.578 -9.008 -15.627 1.00 84.50 107 HIS A N 1
ATOM 855 C CA . HIS A 1 107 ? 9.643 -9.891 -16.797 1.00 84.50 107 HIS A CA 1
ATOM 856 C C . HIS A 1 107 ? 9.711 -9.135 -18.129 1.00 84.50 107 HIS A C 1
ATOM 858 O O . HIS A 1 107 ? 10.505 -9.500 -19.006 1.00 84.50 107 HIS A O 1
ATOM 864 N N . THR A 1 108 ? 8.918 -8.068 -18.292 1.00 80.75 108 THR A N 1
ATOM 865 C CA . THR A 1 108 ? 8.991 -7.243 -19.508 1.00 80.75 108 THR A CA 1
ATOM 866 C C . THR A 1 108 ? 10.329 -6.508 -19.603 1.00 80.75 108 THR A C 1
ATOM 868 O O . THR A 1 108 ? 10.839 -6.360 -20.707 1.00 80.75 108 THR A O 1
ATOM 871 N N . THR A 1 109 ? 10.938 -6.110 -18.479 1.00 78.81 109 THR A N 1
ATOM 872 C CA . THR A 1 109 ? 12.263 -5.464 -18.461 1.00 78.81 109 THR A CA 1
ATOM 873 C C . THR A 1 109 ? 13.361 -6.446 -18.874 1.00 78.81 109 THR A C 1
ATOM 875 O O . THR A 1 109 ? 14.149 -6.145 -19.762 1.00 78.81 109 THR A O 1
ATOM 878 N N . THR A 1 110 ? 13.384 -7.664 -18.330 1.00 83.69 110 THR A N 1
ATOM 879 C CA . THR A 1 110 ? 14.380 -8.686 -18.713 1.00 83.69 110 THR A CA 1
ATOM 880 C C . THR A 1 110 ? 14.253 -9.117 -20.181 1.00 83.69 110 THR A C 1
ATOM 882 O O . THR A 1 110 ? 15.256 -9.357 -20.859 1.00 83.69 110 THR A O 1
ATOM 885 N N . SER A 1 111 ? 13.023 -9.180 -20.698 1.00 79.19 111 SER A N 1
ATOM 886 C CA . SER A 1 111 ? 12.767 -9.492 -22.111 1.00 79.19 111 SER A CA 1
ATOM 887 C C . SER A 1 111 ? 13.246 -8.370 -23.039 1.00 79.19 111 SER A C 1
ATOM 889 O O . SER A 1 111 ? 13.786 -8.649 -24.109 1.00 79.19 111 SER A O 1
ATOM 891 N N . VAL A 1 112 ? 13.116 -7.109 -22.608 1.00 75.38 112 VAL A N 1
ATOM 892 C CA . VAL A 1 112 ? 13.682 -5.940 -23.300 1.00 75.38 112 VAL A CA 1
ATOM 893 C C . VAL A 1 112 ? 15.199 -6.046 -23.388 1.00 75.38 112 VAL A C 1
ATOM 895 O O . VAL A 1 112 ? 15.734 -5.937 -24.488 1.00 75.38 112 VAL A O 1
ATOM 898 N N . GLU A 1 113 ? 15.882 -6.318 -22.274 1.00 75.50 113 GLU A N 1
ATOM 899 C CA . GLU A 1 113 ? 17.346 -6.470 -22.249 1.00 75.50 113 GLU A CA 1
ATOM 900 C C . GLU A 1 113 ? 17.809 -7.572 -23.216 1.00 75.50 113 GLU A C 1
ATOM 902 O O . GLU A 1 113 ? 18.710 -7.368 -24.031 1.00 75.50 113 GLU A O 1
ATOM 907 N N . SER A 1 114 ? 17.114 -8.713 -23.215 1.00 77.38 114 SER A N 1
ATOM 908 C CA . SER A 1 114 ? 17.408 -9.835 -24.118 1.00 77.38 114 SER A CA 1
ATOM 909 C C . SER A 1 114 ? 17.175 -9.480 -25.596 1.00 77.38 114 SER A C 1
ATOM 911 O O . SER A 1 114 ? 17.963 -9.870 -26.460 1.00 77.38 114 SER A O 1
ATOM 913 N N . ALA A 1 115 ? 16.136 -8.697 -25.907 1.00 72.50 115 ALA A N 1
ATOM 914 C CA . ALA A 1 115 ? 15.838 -8.239 -27.267 1.00 72.50 115 ALA A CA 1
ATOM 915 C C . ALA A 1 115 ? 16.844 -7.194 -27.788 1.00 72.50 115 ALA A C 1
ATOM 917 O O . ALA A 1 115 ? 17.153 -7.188 -28.986 1.00 72.50 115 ALA A O 1
ATOM 918 N N . ILE A 1 116 ? 17.379 -6.345 -26.898 1.00 70.31 116 ILE A N 1
ATOM 919 C CA . ILE A 1 116 ? 18.477 -5.413 -27.206 1.00 70.31 116 ILE A CA 1
ATOM 920 C C . ILE A 1 116 ? 19.733 -6.204 -27.582 1.00 70.31 116 ILE A C 1
ATOM 922 O O . ILE A 1 116 ? 20.336 -5.936 -28.622 1.00 70.31 116 ILE A O 1
ATOM 926 N N . ILE A 1 117 ? 20.096 -7.204 -26.773 1.00 76.00 117 ILE A N 1
ATOM 927 C CA . ILE A 1 117 ? 21.276 -8.055 -26.994 1.00 76.00 117 ILE A CA 1
ATOM 928 C C . ILE A 1 117 ? 21.131 -8.866 -28.290 1.00 76.00 117 ILE A C 1
ATOM 930 O O . ILE A 1 117 ? 22.081 -8.974 -29.062 1.00 76.00 117 ILE A O 1
ATOM 934 N N . GLY A 1 118 ? 19.922 -9.354 -28.584 1.00 74.12 118 GLY A N 1
ATOM 935 C CA . GLY A 1 118 ? 19.584 -10.040 -29.836 1.00 74.12 118 GLY A CA 1
ATOM 936 C C . GLY A 1 118 ? 19.437 -9.134 -31.070 1.00 74.12 118 GLY A C 1
ATOM 937 O O . GLY A 1 118 ? 19.128 -9.635 -32.148 1.00 74.12 118 GLY A O 1
ATOM 938 N N . ARG A 1 119 ? 19.639 -7.811 -30.946 1.00 64.12 119 ARG A N 1
ATOM 939 C CA . ARG A 1 119 ? 19.575 -6.820 -32.041 1.00 64.12 119 ARG A CA 1
ATOM 940 C C . ARG A 1 119 ? 18.254 -6.828 -32.832 1.00 64.12 119 ARG A C 1
ATOM 942 O O . ARG A 1 119 ? 18.253 -6.610 -34.042 1.00 64.12 119 ARG A O 1
ATOM 949 N N . SER A 1 120 ? 17.115 -7.028 -32.161 1.00 63.41 120 SER A N 1
ATOM 950 C CA . SER A 1 120 ? 15.783 -6.984 -32.791 1.00 63.41 120 SER A CA 1
ATOM 951 C C . SER A 1 120 ? 14.972 -5.765 -32.318 1.00 63.41 120 SER A C 1
ATOM 953 O O . SER A 1 120 ? 14.387 -5.727 -31.239 1.00 63.41 120 SER A O 1
ATOM 955 N N . SER A 1 121 ? 14.925 -4.712 -33.140 1.00 58.72 121 SER A N 1
ATOM 956 C CA . SER A 1 121 ? 14.298 -3.428 -32.768 1.00 58.72 121 SER A CA 1
ATOM 957 C C . SER A 1 121 ? 12.763 -3.465 -32.663 1.00 58.72 121 SER A C 1
ATOM 959 O O . SER A 1 121 ? 12.166 -2.533 -32.125 1.00 58.72 121 SER A O 1
ATOM 961 N N . ILE A 1 122 ? 12.118 -4.516 -33.178 1.00 64.75 122 ILE A N 1
ATOM 962 C CA . ILE A 1 122 ? 10.652 -4.665 -33.229 1.00 64.75 122 ILE A CA 1
ATOM 963 C C . ILE A 1 122 ? 10.111 -5.108 -31.861 1.00 64.75 122 ILE A C 1
ATOM 965 O O . ILE A 1 122 ? 9.252 -4.433 -31.296 1.00 64.75 122 ILE A O 1
ATOM 969 N N . LEU A 1 123 ? 10.700 -6.159 -31.278 1.00 64.38 123 LEU A N 1
ATOM 970 C CA . LEU A 1 123 ? 10.374 -6.645 -29.929 1.00 64.38 123 LEU A CA 1
ATOM 971 C C . LEU A 1 123 ? 10.694 -5.599 -28.852 1.00 64.38 123 LEU A C 1
ATOM 973 O O . LEU A 1 123 ? 9.946 -5.437 -27.888 1.00 64.38 123 LEU A O 1
ATOM 977 N N . PHE A 1 124 ? 11.767 -4.832 -29.059 1.00 63.94 124 PHE A N 1
ATOM 978 C CA . PHE A 1 124 ? 12.136 -3.724 -28.184 1.00 63.94 124 PHE A CA 1
ATOM 979 C C . PHE A 1 124 ? 11.050 -2.637 -28.127 1.00 63.94 124 PHE A C 1
ATOM 981 O O . PHE A 1 124 ? 10.650 -2.237 -27.036 1.00 63.94 124 PHE A O 1
ATOM 988 N N . LYS A 1 125 ? 10.527 -2.178 -29.276 1.00 68.06 125 LYS A N 1
ATOM 989 C CA . LYS A 1 125 ? 9.495 -1.124 -29.322 1.00 68.06 125 LYS A CA 1
ATOM 990 C C . LYS A 1 125 ? 8.166 -1.568 -28.709 1.00 68.06 125 LYS A C 1
ATOM 992 O O . LYS A 1 125 ? 7.540 -0.780 -28.003 1.00 68.06 125 LYS A O 1
ATOM 997 N N . GLU A 1 126 ? 7.747 -2.809 -28.948 1.00 70.81 126 GLU A N 1
ATOM 998 C CA . GLU A 1 126 ? 6.491 -3.336 -28.402 1.00 70.81 126 GLU A CA 1
ATOM 999 C C . GLU A 1 126 ? 6.557 -3.495 -26.874 1.00 70.81 126 GLU A C 1
ATOM 1001 O O . GLU A 1 126 ? 5.641 -3.075 -26.160 1.00 70.81 126 GLU A O 1
ATOM 1006 N N . CYS A 1 127 ? 7.672 -4.011 -26.348 1.00 64.69 127 CYS A N 1
ATOM 1007 C CA . CYS A 1 127 ? 7.881 -4.068 -24.902 1.00 64.69 127 CYS A CA 1
ATOM 1008 C C . CYS A 1 127 ? 8.032 -2.678 -24.271 1.00 64.69 127 CYS A C 1
ATOM 1010 O O . CYS A 1 127 ? 7.498 -2.443 -23.188 1.00 64.69 127 CYS A O 1
ATOM 1012 N N . LEU A 1 128 ? 8.711 -1.736 -24.935 1.00 70.62 128 LEU A N 1
ATOM 1013 C CA . LEU A 1 128 ? 8.841 -0.365 -24.438 1.00 70.62 128 LEU A CA 1
ATOM 1014 C C . LEU A 1 128 ? 7.473 0.330 -24.354 1.00 70.62 128 LEU A C 1
ATOM 1016 O O . LEU A 1 128 ? 7.203 1.029 -23.380 1.00 70.62 128 LEU A O 1
ATOM 1020 N N . GLY A 1 129 ? 6.586 0.094 -25.328 1.00 72.81 129 GLY A N 1
ATOM 1021 C CA . GLY A 1 129 ? 5.202 0.577 -25.293 1.00 72.81 129 GLY A CA 1
ATOM 1022 C C . GLY A 1 129 ? 4.399 -0.024 -24.136 1.00 72.81 129 GLY A C 1
ATOM 1023 O O . GLY A 1 129 ? 3.716 0.698 -23.408 1.00 72.81 129 GLY A O 1
ATOM 1024 N N . ARG A 1 130 ? 4.548 -1.332 -23.898 1.00 72.69 130 ARG A N 1
ATOM 1025 C CA . ARG A 1 130 ? 3.953 -2.034 -22.747 1.00 72.69 130 ARG A CA 1
ATOM 1026 C C . ARG A 1 130 ? 4.458 -1.495 -21.404 1.00 72.69 130 ARG A C 1
ATOM 1028 O O . ARG A 1 130 ? 3.658 -1.276 -20.497 1.00 72.69 130 ARG A O 1
ATOM 1035 N N . PHE A 1 131 ? 5.754 -1.213 -21.289 1.00 71.12 131 PHE A N 1
ATOM 1036 C CA . PHE A 1 131 ? 6.357 -0.612 -20.098 1.00 71.12 131 PHE A CA 1
ATOM 1037 C C . PHE A 1 131 ? 5.883 0.833 -19.878 1.00 71.12 131 PHE A C 1
ATOM 1039 O O . PHE A 1 131 ? 5.532 1.222 -18.761 1.00 71.12 131 PHE A O 1
ATOM 1046 N N . ALA A 1 132 ? 5.806 1.617 -20.955 1.00 77.19 132 ALA A N 1
ATOM 1047 C CA . ALA A 1 132 ? 5.304 2.986 -20.919 1.00 77.19 132 ALA A CA 1
ATOM 1048 C C . ALA A 1 132 ? 3.832 3.052 -20.485 1.00 77.19 132 ALA A C 1
ATOM 1050 O O . ALA A 1 132 ? 3.465 3.978 -19.770 1.00 77.19 132 ALA A O 1
ATOM 1051 N N . TYR A 1 133 ? 3.007 2.067 -20.856 1.00 79.38 133 TYR A N 1
ATOM 1052 C CA . TYR A 1 133 ? 1.617 1.964 -20.399 1.00 79.38 133 TYR A CA 1
ATOM 1053 C C . TYR A 1 133 ? 1.490 1.459 -18.951 1.00 79.38 133 TYR A C 1
ATOM 1055 O O . TYR A 1 133 ? 0.595 1.873 -18.212 1.00 79.38 133 TYR A O 1
ATOM 1063 N N . ALA A 1 134 ? 2.412 0.605 -18.505 1.00 79.00 134 ALA A N 1
ATOM 1064 C CA . ALA A 1 134 ? 2.413 0.089 -17.140 1.00 79.00 134 ALA A CA 1
ATOM 1065 C C . ALA A 1 134 ? 2.801 1.141 -16.090 1.00 79.00 134 ALA A C 1
ATOM 1067 O O . ALA A 1 134 ? 2.289 1.098 -14.977 1.00 79.00 134 ALA A O 1
ATOM 1068 N N . MET A 1 135 ? 3.639 2.122 -16.433 1.00 79.38 135 MET A N 1
ATOM 1069 C CA . MET A 1 135 ? 4.014 3.225 -15.533 1.00 79.38 135 MET A CA 1
ATOM 1070 C C . MET A 1 135 ? 2.797 4.038 -15.017 1.00 79.38 135 MET A C 1
ATOM 1072 O O . MET A 1 135 ? 2.646 4.174 -13.799 1.00 79.38 135 MET A O 1
ATOM 1076 N N . PRO A 1 136 ? 1.880 4.532 -15.878 1.00 81.62 136 PRO A N 1
ATOM 1077 C CA . PRO A 1 136 ? 0.616 5.133 -15.450 1.00 81.62 136 PRO A CA 1
ATOM 1078 C C . PRO A 1 136 ? -0.281 4.176 -14.666 1.00 81.62 136 PRO A C 1
ATOM 1080 O O . PRO A 1 136 ? -0.899 4.590 -13.687 1.00 81.62 136 PRO A O 1
ATOM 1083 N N . LEU A 1 137 ? -0.338 2.900 -15.062 1.00 83.12 137 LEU A N 1
ATOM 1084 C CA . LEU A 1 137 ? -1.146 1.892 -14.375 1.00 83.12 137 LEU A CA 1
ATOM 1085 C C . LEU A 1 137 ? -0.659 1.667 -12.935 1.00 83.12 137 LEU A C 1
ATOM 1087 O O . LEU A 1 137 ? -1.465 1.648 -12.007 1.00 83.12 137 LEU A O 1
ATOM 1091 N N . LEU A 1 138 ? 0.656 1.580 -12.728 1.00 82.25 138 LEU A N 1
ATOM 1092 C CA . LEU A 1 138 ? 1.280 1.487 -11.406 1.00 82.25 138 LEU A CA 1
ATOM 1093 C C . LEU A 1 138 ? 0.957 2.720 -10.550 1.00 82.25 138 LEU A C 1
ATOM 1095 O O . LEU A 1 138 ? 0.593 2.586 -9.379 1.00 82.25 138 LEU A O 1
ATOM 1099 N N . ALA A 1 139 ? 1.032 3.921 -11.131 1.00 85.69 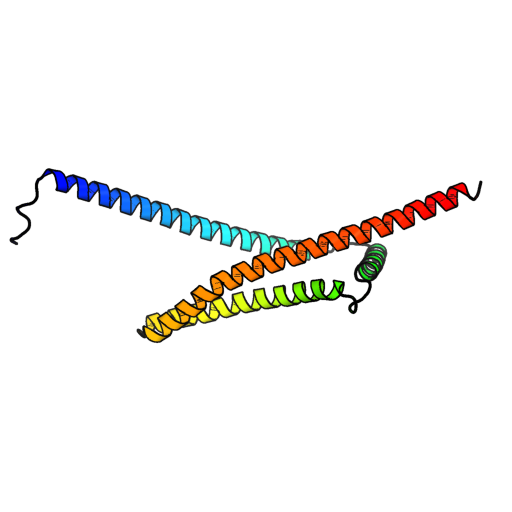139 ALA A N 1
ATOM 1100 C CA . ALA A 1 139 ? 0.650 5.154 -10.444 1.00 85.69 139 ALA A CA 1
ATOM 1101 C C . ALA A 1 139 ? -0.848 5.171 -10.084 1.00 85.69 139 ALA A C 1
ATOM 1103 O O . ALA A 1 139 ? -1.214 5.576 -8.979 1.00 85.69 139 ALA A O 1
ATOM 1104 N N . PHE A 1 140 ? -1.715 4.690 -10.975 1.00 87.88 140 PHE A N 1
ATOM 1105 C CA . PHE A 1 140 ? -3.152 4.584 -10.733 1.00 87.88 140 PHE A CA 1
ATOM 1106 C C . PHE A 1 140 ? -3.473 3.604 -9.599 1.00 87.88 140 PHE A C 1
ATOM 1108 O O . PHE A 1 140 ? -4.160 3.984 -8.652 1.00 87.88 140 PHE A O 1
ATOM 1115 N N . VAL A 1 141 ? -2.918 2.386 -9.630 1.00 86.19 141 VAL A N 1
ATOM 1116 C CA . VAL A 1 141 ? -3.097 1.377 -8.568 1.00 86.19 141 VAL A CA 1
ATOM 1117 C C . VAL A 1 141 ? -2.594 1.903 -7.224 1.00 86.19 141 VAL A C 1
ATOM 1119 O O . VAL A 1 141 ? -3.210 1.656 -6.191 1.00 86.19 141 VAL A O 1
ATOM 1122 N N . ASN A 1 142 ? -1.514 2.687 -7.215 1.00 87.00 142 ASN A N 1
ATOM 1123 C CA . ASN A 1 142 ? -1.001 3.296 -5.991 1.00 87.00 142 ASN A CA 1
ATOM 1124 C C . ASN A 1 142 ? -1.971 4.341 -5.403 1.00 87.00 142 ASN A C 1
ATOM 1126 O O . ASN A 1 142 ? -2.235 4.336 -4.200 1.00 87.00 142 ASN A O 1
ATOM 1130 N N . ASN A 1 143 ? -2.557 5.190 -6.250 1.00 89.38 143 ASN A N 1
ATOM 1131 C CA . ASN A 1 143 ? -3.568 6.160 -5.822 1.00 89.38 143 ASN A CA 1
ATOM 1132 C C . ASN A 1 143 ? -4.872 5.479 -5.374 1.00 89.38 143 ASN A C 1
ATOM 1134 O O . ASN A 1 143 ? -5.423 5.841 -4.334 1.00 89.38 143 ASN A O 1
ATOM 1138 N N . ALA A 1 144 ? -5.328 4.459 -6.105 1.00 88.38 144 ALA A N 1
ATOM 1139 C CA . ALA A 1 144 ? -6.511 3.676 -5.759 1.00 88.38 144 ALA A CA 1
ATOM 1140 C C . ALA A 1 144 ? -6.334 2.933 -4.426 1.00 88.38 144 ALA A C 1
ATOM 1142 O O . ALA A 1 144 ? -7.225 2.969 -3.575 1.00 88.38 144 ALA A O 1
ATOM 1143 N N . LEU A 1 145 ? -5.167 2.322 -4.196 1.00 88.44 145 LEU A N 1
ATOM 1144 C CA . LEU A 1 145 ? -4.858 1.652 -2.936 1.00 88.44 145 LEU A CA 1
ATOM 1145 C C . LEU A 1 145 ? -4.884 2.639 -1.767 1.00 88.44 145 LEU A C 1
ATOM 1147 O O . LEU A 1 145 ? -5.507 2.359 -0.744 1.00 88.44 145 LEU A O 1
ATOM 1151 N N . LYS A 1 146 ? -4.248 3.807 -1.930 1.00 86.88 146 LYS A N 1
ATOM 1152 C CA . LYS A 1 146 ? -4.228 4.851 -0.899 1.00 86.88 146 LYS A CA 1
ATOM 1153 C C . LYS A 1 146 ? -5.642 5.317 -0.554 1.00 86.88 146 LYS A C 1
ATOM 1155 O O . LYS A 1 146 ? -6.010 5.311 0.617 1.00 86.88 146 LYS A O 1
ATOM 1160 N N . TYR A 1 147 ? -6.447 5.628 -1.569 1.00 90.19 147 TYR A N 1
ATOM 1161 C CA . TYR A 1 147 ? -7.840 6.030 -1.388 1.00 90.19 147 TYR A CA 1
ATOM 1162 C C . TYR A 1 147 ? -8.661 4.961 -0.652 1.00 90.19 147 TYR A C 1
ATOM 1164 O O . TYR A 1 147 ? -9.319 5.256 0.344 1.00 90.19 147 TYR A O 1
ATOM 1172 N N . THR A 1 148 ? -8.573 3.704 -1.094 1.00 87.31 148 THR A N 1
ATOM 1173 C CA . THR A 1 148 ? -9.372 2.610 -0.520 1.00 87.31 148 THR A CA 1
ATOM 1174 C C . THR A 1 148 ? -8.980 2.330 0.934 1.00 87.31 148 THR A C 1
ATOM 1176 O O . THR A 1 148 ? -9.841 2.097 1.782 1.00 87.31 148 THR A O 1
ATOM 1179 N N . VAL A 1 149 ? -7.685 2.401 1.251 1.00 86.19 149 VAL A N 1
ATOM 1180 C CA . VAL A 1 149 ? -7.181 2.230 2.619 1.00 86.19 149 VAL A CA 1
ATOM 1181 C C . VAL A 1 149 ? -7.617 3.383 3.528 1.00 86.19 149 VAL A C 1
ATOM 1183 O O . VAL A 1 149 ? -7.983 3.140 4.679 1.00 86.19 149 VAL A O 1
ATOM 1186 N N . ASP A 1 150 ? -7.598 4.625 3.048 1.00 88.75 150 ASP A N 1
ATOM 1187 C CA . ASP A 1 150 ? -7.967 5.787 3.861 1.00 88.75 150 ASP A CA 1
ATOM 1188 C C . ASP A 1 150 ? -9.480 5.855 4.127 1.00 88.75 150 ASP A C 1
ATOM 1190 O O . ASP A 1 150 ? -9.889 6.081 5.270 1.00 88.75 150 ASP A O 1
ATOM 1194 N N . GLU A 1 151 ? -10.310 5.535 3.133 1.00 86.94 151 GLU A N 1
ATOM 1195 C CA . GLU A 1 151 ? -11.761 5.391 3.311 1.00 86.94 151 GLU A CA 1
ATOM 1196 C C . GLU A 1 151 ? -12.087 4.272 4.319 1.00 86.94 151 GLU A C 1
ATOM 1198 O O . GLU A 1 151 ? -12.909 4.445 5.227 1.00 86.94 151 GLU A O 1
ATOM 1203 N N . LEU A 1 152 ? -11.383 3.136 4.230 1.00 84.88 152 LEU A N 1
ATOM 1204 C CA . LEU A 1 152 ? -11.553 2.020 5.160 1.00 84.88 152 LEU A CA 1
ATOM 1205 C C . LEU A 1 152 ? -11.189 2.411 6.602 1.00 84.88 152 LEU A C 1
ATOM 1207 O O . LEU A 1 152 ? -11.944 2.105 7.529 1.00 84.88 152 LEU A O 1
ATOM 1211 N N . LYS A 1 153 ? -10.075 3.129 6.806 1.00 84.06 153 LYS A N 1
ATOM 1212 C CA . LYS A 1 153 ? -9.676 3.644 8.130 1.00 84.06 153 LYS A CA 1
ATOM 1213 C C . LYS A 1 153 ? -10.728 4.581 8.714 1.00 84.06 153 LYS A C 1
ATOM 1215 O O . LYS A 1 153 ? -11.000 4.525 9.914 1.00 84.06 153 LYS A O 1
ATOM 1220 N N . LEU A 1 154 ? -11.312 5.445 7.889 1.00 86.88 154 LEU A N 1
ATOM 1221 C CA . LEU A 1 154 ? -12.282 6.438 8.343 1.00 86.88 154 LEU A CA 1
ATOM 1222 C C . LEU A 1 154 ? -13.579 5.767 8.811 1.00 86.88 154 LEU A C 1
ATOM 1224 O O . LEU A 1 154 ? -14.091 6.077 9.893 1.00 86.88 154 LEU A O 1
ATOM 1228 N N . ARG A 1 155 ? -14.056 4.767 8.064 1.00 82.19 155 ARG A N 1
ATOM 1229 C CA . ARG A 1 155 ? -15.211 3.951 8.466 1.00 82.19 155 ARG A CA 1
ATOM 1230 C C . ARG A 1 155 ? -14.924 3.108 9.702 1.00 82.19 155 ARG A C 1
ATOM 1232 O O . ARG A 1 155 ? -15.764 3.073 10.604 1.00 82.19 155 ARG A O 1
ATOM 1239 N N . PHE A 1 156 ? -13.736 2.503 9.780 1.00 80.06 156 PHE A N 1
ATOM 1240 C CA . PHE A 1 156 ? -13.280 1.775 10.96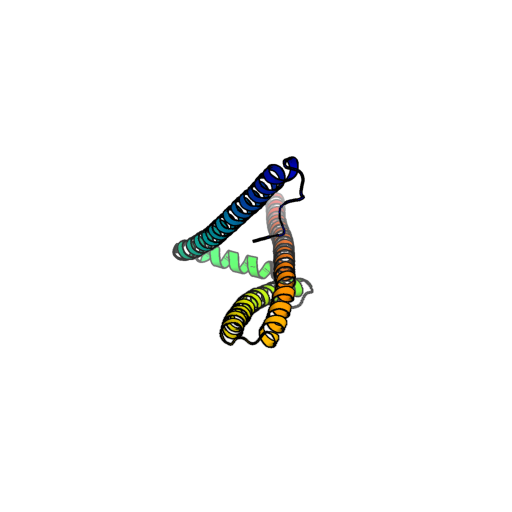6 1.00 80.06 156 PHE A CA 1
ATOM 1241 C C . PHE A 1 156 ? -13.355 2.681 12.200 1.00 80.06 156 PHE A C 1
ATOM 1243 O O . PHE A 1 156 ? -13.989 2.345 13.202 1.00 80.06 156 PHE A O 1
ATOM 1250 N N . ARG A 1 157 ? -12.763 3.876 12.101 1.00 85.00 157 ARG A N 1
ATOM 1251 C CA . ARG A 1 157 ? -12.727 4.851 13.193 1.00 85.00 157 ARG A CA 1
ATOM 1252 C C . ARG A 1 157 ? -14.132 5.253 13.630 1.00 85.00 157 ARG A C 1
ATOM 1254 O O . ARG A 1 157 ? -14.420 5.218 14.821 1.00 85.00 157 ARG A O 1
ATOM 1261 N N . LYS A 1 158 ? -15.021 5.569 12.685 1.00 85.44 158 LYS A N 1
ATOM 1262 C CA . LYS A 1 158 ? -16.405 5.959 12.989 1.00 85.44 158 LYS A CA 1
ATOM 1263 C C . LYS A 1 158 ? -17.163 4.859 13.743 1.00 85.44 158 LYS A C 1
ATOM 1265 O O . LYS A 1 158 ? -17.820 5.152 14.740 1.00 85.44 158 LYS A O 1
ATOM 1270 N N . ARG A 1 159 ? -17.058 3.601 13.296 1.00 82.31 159 ARG A N 1
ATOM 1271 C CA . ARG A 1 159 ? -17.730 2.450 13.929 1.00 82.31 159 ARG A CA 1
ATOM 1272 C C . ARG A 1 159 ? -17.186 2.172 15.330 1.00 82.31 159 ARG A C 1
ATOM 1274 O O . ARG A 1 159 ? -17.978 1.975 16.248 1.00 82.31 159 ARG A O 1
ATOM 1281 N N . LEU A 1 160 ? -15.863 2.206 15.501 1.00 83.75 160 LEU A N 1
ATOM 1282 C CA . LEU A 1 160 ? -15.229 2.010 16.804 1.00 83.75 160 LEU A CA 1
ATOM 1283 C C . LEU A 1 160 ? -15.637 3.106 17.797 1.00 83.75 160 LEU A C 1
ATOM 1285 O O . LEU A 1 160 ? -16.041 2.797 18.915 1.00 83.75 160 LEU A O 1
ATOM 1289 N N . SER A 1 161 ? -15.567 4.373 17.382 1.00 87.12 161 SER A N 1
ATOM 1290 C CA . SER A 1 161 ? -15.922 5.504 18.242 1.00 87.12 161 SER A CA 1
ATOM 1291 C C . SER A 1 161 ? -17.388 5.460 18.671 1.00 87.12 161 SER A C 1
ATOM 1293 O O . SER A 1 161 ? -17.663 5.625 19.853 1.00 87.12 161 SER A O 1
ATOM 1295 N N . LEU A 1 162 ? -18.320 5.174 17.754 1.00 85.56 162 LEU A N 1
ATOM 1296 C CA . LEU A 1 162 ? -19.743 5.049 18.095 1.00 85.56 162 LEU A CA 1
ATOM 1297 C C . LEU A 1 162 ? -20.014 3.896 19.068 1.00 85.56 162 LEU A C 1
ATOM 1299 O O . LEU A 1 162 ? -20.799 4.061 19.996 1.00 85.56 162 LEU A O 1
ATOM 1303 N N . HIS A 1 163 ? -19.358 2.747 18.884 1.00 82.94 163 HIS A N 1
ATOM 1304 C CA . HIS A 1 163 ? -19.547 1.597 19.768 1.00 82.94 163 HIS A CA 1
ATOM 1305 C C . HIS A 1 163 ? -19.031 1.863 21.189 1.00 82.94 163 HIS A C 1
ATOM 1307 O O . HIS A 1 163 ? -19.693 1.500 22.160 1.00 82.94 163 HIS A O 1
ATOM 1313 N N . LEU A 1 164 ? -17.879 2.532 21.316 1.00 83.44 164 LEU A N 1
ATOM 1314 C CA . LEU A 1 164 ? -17.343 2.935 22.618 1.00 83.44 164 LEU A CA 1
ATOM 1315 C C . LEU A 1 164 ? -18.225 3.989 23.299 1.00 83.44 164 LEU A C 1
ATOM 1317 O O . LEU A 1 164 ? -18.466 3.879 24.497 1.00 83.44 164 LEU A O 1
ATOM 1321 N N . TYR A 1 165 ? -18.752 4.960 22.546 1.00 84.31 165 TYR A N 1
ATOM 1322 C CA . TYR A 1 165 ? -19.663 5.975 23.085 1.00 84.31 165 TYR A CA 1
ATOM 1323 C C . TYR A 1 165 ? -20.997 5.387 23.564 1.00 84.31 165 TYR A C 1
ATOM 1325 O O . TYR A 1 165 ? -21.458 5.756 24.639 1.00 84.31 165 TYR A O 1
ATOM 1333 N N . ASP A 1 166 ? -21.605 4.461 22.813 1.00 84.75 166 ASP A N 1
ATOM 1334 C CA . ASP A 1 166 ? -22.869 3.812 23.207 1.00 84.75 166 ASP A CA 1
ATOM 1335 C C . ASP A 1 166 ? -22.703 2.947 24.468 1.00 84.75 166 ASP A C 1
ATOM 1337 O O . ASP A 1 166 ? -23.549 2.971 25.360 1.00 84.75 166 ASP A O 1
ATOM 1341 N N . GLN A 1 167 ? -21.586 2.220 24.582 1.00 82.62 167 GLN A N 1
ATOM 1342 C CA . GLN A 1 167 ? -21.236 1.468 25.794 1.00 82.62 167 GLN A CA 1
ATOM 1343 C C . GLN A 1 167 ? -21.005 2.391 26.997 1.00 82.62 167 GLN A C 1
ATOM 1345 O O . GLN A 1 167 ? -21.491 2.101 28.089 1.00 82.62 167 GLN A O 1
ATOM 1350 N N . TYR A 1 168 ? -20.302 3.506 26.790 1.00 81.50 168 TYR A N 1
ATOM 1351 C CA . TYR A 1 168 ? -20.017 4.477 27.843 1.00 81.50 168 TYR A CA 1
ATOM 1352 C C . TYR A 1 168 ? -21.301 5.153 28.359 1.00 81.50 168 TYR A C 1
ATOM 1354 O O . TYR A 1 168 ? -21.577 5.129 29.555 1.00 81.50 168 TYR A O 1
ATOM 1362 N N . LEU A 1 169 ? -22.152 5.660 27.460 1.00 82.25 169 LEU A N 1
ATOM 1363 C CA . LEU A 1 169 ? -23.418 6.314 27.825 1.00 82.25 169 LEU A CA 1
ATOM 1364 C C . LEU A 1 169 ? -24.431 5.365 28.480 1.00 82.25 169 LEU A C 1
ATOM 1366 O O . LEU A 1 169 ? -25.196 5.785 29.348 1.00 82.25 169 LEU A O 1
ATOM 1370 N N . LYS A 1 170 ? -24.453 4.084 28.089 1.00 80.19 170 LYS A N 1
ATOM 1371 C CA . LYS A 1 170 ? -25.300 3.078 28.749 1.00 80.19 170 LYS A CA 1
ATOM 1372 C C . LYS A 1 170 ? -24.869 2.811 30.184 1.00 80.19 170 LYS A C 1
ATOM 1374 O O . LYS A 1 170 ? -25.739 2.671 31.036 1.00 80.19 170 LYS A O 1
ATOM 1379 N N . TYR A 1 171 ? -23.564 2.773 30.446 1.00 79.00 171 TYR A N 1
ATOM 1380 C CA . TYR A 1 171 ? -23.031 2.598 31.795 1.00 79.00 171 TYR A CA 1
ATOM 1381 C C . TYR A 1 171 ? -23.427 3.764 32.714 1.00 79.00 171 TYR A C 1
ATOM 1383 O O . TYR A 1 171 ? -23.913 3.540 33.823 1.00 79.00 171 TYR A O 1
ATOM 1391 N N . GLU A 1 172 ? -23.315 4.999 32.220 1.00 74.12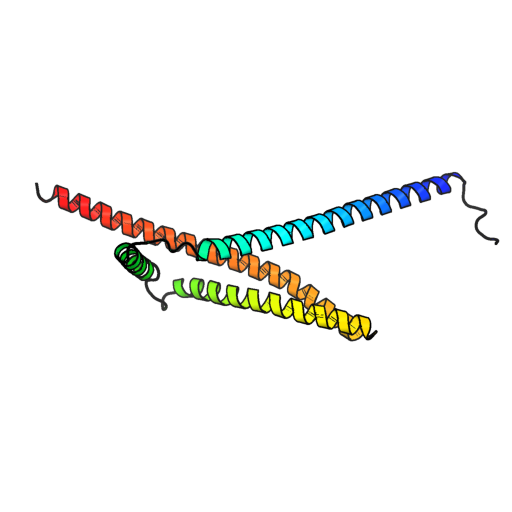 172 GLU A N 1
ATOM 1392 C CA . GLU A 1 172 ? -23.666 6.201 32.986 1.00 74.12 172 GLU A CA 1
ATOM 1393 C C . GLU A 1 172 ? -25.170 6.255 33.312 1.00 74.12 172 GLU A C 1
ATOM 1395 O O . GLU A 1 172 ? -25.556 6.535 34.443 1.00 74.12 172 GLU A O 1
ATOM 1400 N N . ARG A 1 173 ? -26.034 5.845 32.372 1.00 69.56 173 ARG A N 1
ATOM 1401 C CA . ARG A 1 173 ? -27.489 5.774 32.596 1.00 69.56 173 ARG A CA 1
ATOM 1402 C C . ARG A 1 173 ? -27.912 4.693 33.600 1.00 69.56 173 ARG A C 1
ATOM 1404 O O . ARG A 1 173 ? -28.956 4.828 34.228 1.00 69.56 173 ARG A O 1
ATOM 1411 N N . THR A 1 174 ? -27.137 3.618 33.744 1.00 63.03 174 THR A N 1
ATOM 1412 C CA . THR A 1 174 ? -27.404 2.567 34.743 1.00 63.03 174 THR A CA 1
ATOM 1413 C C . THR A 1 174 ? -26.878 2.903 36.137 1.00 63.03 174 THR A C 1
ATOM 1415 O O . THR A 1 174 ? -27.424 2.395 37.110 1.00 63.03 174 THR A O 1
ATOM 1418 N N . ALA A 1 175 ? -25.862 3.765 36.246 1.00 61.72 175 ALA A N 1
ATOM 1419 C CA . ALA A 1 175 ? -25.356 4.243 37.533 1.00 61.72 175 ALA A CA 1
ATOM 1420 C C . ALA A 1 175 ? -26.314 5.250 38.198 1.00 61.72 175 ALA A C 1
ATOM 1422 O O . ALA A 1 175 ? -26.438 5.251 39.417 1.00 61.72 175 ALA A O 1
ATOM 1423 N N . ASP A 1 176 ? -27.035 6.041 37.399 1.00 59.59 176 ASP A N 1
ATOM 1424 C CA . ASP A 1 176 ? -27.976 7.072 37.872 1.00 59.59 176 ASP A CA 1
ATOM 1425 C C . ASP A 1 176 ? -29.398 6.527 38.154 1.00 59.59 176 ASP A C 1
ATOM 1427 O O . ASP A 1 176 ? -30.200 7.158 38.828 1.00 59.59 176 ASP A O 1
ATOM 1431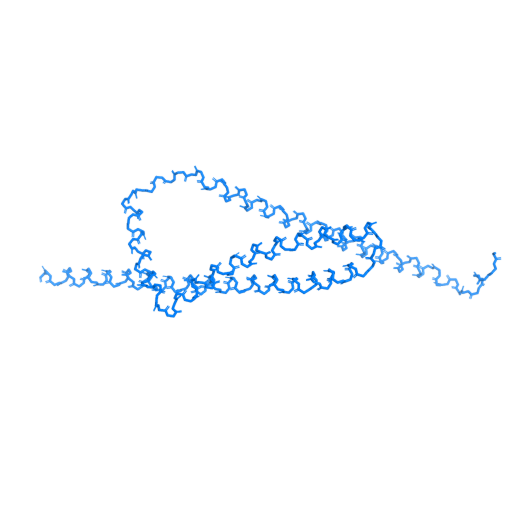 N N . GLY A 1 177 ? -29.732 5.332 37.646 1.00 56.78 177 GLY A N 1
ATOM 1432 C CA . GLY A 1 177 ? -31.032 4.668 37.854 1.00 56.78 177 GLY A CA 1
ATOM 1433 C C . GLY A 1 177 ? -31.073 3.663 39.013 1.00 56.78 177 GLY A C 1
ATOM 1434 O O . GLY A 1 177 ? -32.064 2.951 39.157 1.00 56.78 177 GLY A O 1
ATOM 1435 N N . SER A 1 178 ? -29.988 3.559 39.788 1.00 50.56 178 SER A N 1
ATOM 1436 C CA . SER A 1 178 ? -29.857 2.670 40.955 1.00 50.56 178 SER A CA 1
ATOM 1437 C C . SER A 1 178 ? -29.651 3.440 42.272 1.00 50.56 178 SER A C 1
ATOM 1439 O O . SER A 1 178 ? -29.291 2.819 43.277 1.00 50.56 178 SER A O 1
ATOM 1441 N N . ALA A 1 179 ? -29.854 4.762 42.259 1.00 45.81 179 ALA A N 1
ATOM 1442 C CA . ALA A 1 179 ? -29.881 5.637 43.431 1.00 45.81 179 ALA A CA 1
ATOM 1443 C C . ALA A 1 179 ? -31.325 6.003 43.801 1.00 45.81 179 ALA A C 1
ATOM 1445 O O . ALA A 1 179 ? -32.135 6.209 42.868 1.00 45.81 179 ALA A O 1
#

pLDDT: mean 73.96, std 12.19, range [44.44, 91.0]